Protein AF-A0A1V5NAM3-F1 (afdb_monomer_lite)

Sequence (97 aa):
MYDQYKSRIKAPGIWRFELYSKVPRSADP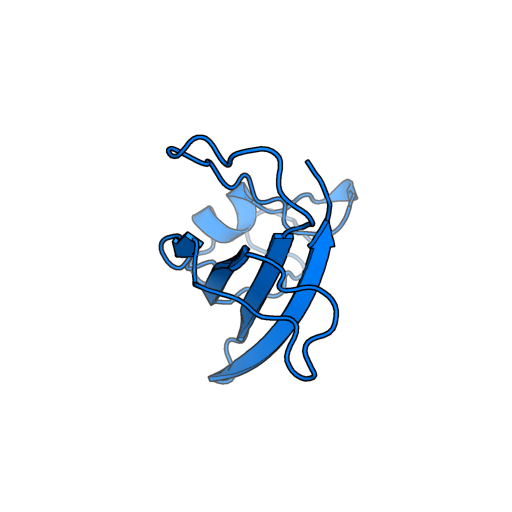TGGRIKLWPDLDLTQPAANNGLWQDYLRCYRFELNLDTEITSGEGYILETICYTAEGKAISDTIEFKR

Structure (mmCIF, N/CA/C/O backbone):
data_AF-A0A1V5NAM3-F1
#
_entry.id   AF-A0A1V5NAM3-F1
#
loop_
_atom_site.group_PDB
_atom_site.id
_atom_site.type_symbol
_atom_site.label_atom_id
_atom_site.label_alt_id
_atom_site.label_comp_id
_atom_site.label_asym_id
_atom_site.label_entity_id
_atom_site.label_seq_id
_atom_site.pdbx_PDB_ins_code
_atom_site.Cartn_x
_atom_site.Cartn_y
_atom_site.Cartn_z
_atom_site.occupancy
_atom_site.B_iso_or_equiv
_atom_site.auth_seq_id
_atom_site.auth_comp_id
_atom_site.auth_asym_id
_atom_site.auth_atom_id
_atom_site.pdbx_PDB_model_num
ATOM 1 N N . MET A 1 1 ? 22.501 11.058 -10.728 1.00 63.88 1 MET A N 1
ATOM 2 C CA . MET A 1 1 ? 22.204 9.831 -11.493 1.00 63.88 1 MET A CA 1
ATOM 3 C C . MET A 1 1 ? 20.707 9.810 -11.763 1.00 63.88 1 MET A C 1
ATOM 5 O O . MET A 1 1 ? 19.954 10.167 -10.861 1.00 63.88 1 MET A O 1
ATOM 9 N N . TYR A 1 2 ? 20.311 9.512 -12.999 1.00 77.94 2 TYR A N 1
ATOM 10 C CA . TYR A 1 2 ? 18.915 9.460 -13.442 1.00 77.94 2 TYR A CA 1
ATOM 11 C C . TYR A 1 2 ? 18.563 8.019 -13.828 1.00 77.94 2 TYR A C 1
ATOM 13 O O . TYR A 1 2 ? 19.452 7.285 -14.262 1.00 77.94 2 TYR A O 1
ATOM 21 N N . ASP A 1 3 ? 17.307 7.616 -13.645 1.00 79.88 3 ASP A N 1
ATOM 22 C CA . ASP A 1 3 ? 16.811 6.315 -14.102 1.00 79.88 3 ASP A CA 1
ATOM 23 C C . ASP A 1 3 ? 16.524 6.310 -15.619 1.00 79.88 3 ASP A C 1
ATOM 25 O O . ASP A 1 3 ? 16.700 7.314 -16.318 1.00 79.88 3 ASP A O 1
ATOM 29 N N . GLN A 1 4 ? 16.054 5.174 -16.142 1.00 82.06 4 GLN A N 1
ATOM 30 C CA . GLN A 1 4 ? 15.689 5.023 -17.558 1.00 82.06 4 GLN A CA 1
ATOM 31 C C . GLN A 1 4 ? 14.537 5.945 -18.015 1.00 82.06 4 GLN A C 1
ATOM 33 O O . GLN A 1 4 ? 14.333 6.117 -19.215 1.00 82.06 4 GLN A O 1
ATOM 38 N N . TYR A 1 5 ? 13.810 6.564 -17.079 1.00 82.62 5 TYR A N 1
ATOM 39 C CA . TYR A 1 5 ? 12.741 7.534 -17.324 1.00 82.62 5 TYR A CA 1
ATOM 40 C C . TYR A 1 5 ? 13.203 8.986 -17.118 1.00 82.62 5 TYR A C 1
ATOM 42 O O . TYR A 1 5 ? 12.379 9.897 -17.101 1.00 82.62 5 TYR A O 1
ATOM 50 N N . LYS A 1 6 ? 14.521 9.222 -16.997 1.00 81.69 6 LYS A N 1
ATOM 51 C CA . LYS A 1 6 ? 15.136 10.536 -16.723 1.00 81.69 6 LYS A CA 1
ATOM 52 C C . LYS A 1 6 ? 14.680 11.161 -15.398 1.00 81.69 6 LYS A C 1
ATOM 54 O O . LYS A 1 6 ? 14.827 12.367 -15.207 1.00 81.69 6 LYS A O 1
ATOM 59 N N . SER A 1 7 ? 14.179 10.349 -14.471 1.00 80.50 7 SER A N 1
ATOM 60 C CA . SER A 1 7 ? 13.801 10.771 -13.126 1.00 80.50 7 SER A CA 1
ATOM 61 C C . SER A 1 7 ? 14.981 10.617 -12.167 1.00 80.50 7 SER A C 1
ATOM 63 O O . SER A 1 7 ? 15.895 9.818 -12.398 1.00 80.50 7 SER A O 1
ATOM 65 N N . ARG A 1 8 ? 15.018 11.419 -11.096 1.00 77.31 8 ARG A N 1
ATOM 66 C CA . ARG A 1 8 ? 16.030 11.255 -10.034 1.00 77.31 8 ARG A CA 1
ATOM 67 C C . ARG A 1 8 ? 15.857 9.891 -9.354 1.00 77.31 8 ARG A C 1
ATOM 69 O O . ARG A 1 8 ? 14.764 9.343 -9.371 1.00 77.31 8 ARG A O 1
ATOM 76 N N . ILE A 1 9 ? 16.931 9.359 -8.752 1.00 74.25 9 ILE A N 1
ATOM 77 C CA . ILE A 1 9 ? 16.903 8.052 -8.067 1.00 74.25 9 ILE A CA 1
ATOM 78 C C . ILE A 1 9 ? 15.707 7.981 -7.110 1.00 74.25 9 ILE A C 1
ATOM 80 O O . ILE A 1 9 ? 15.584 8.792 -6.191 1.00 74.25 9 ILE A O 1
ATOM 84 N N . LYS A 1 10 ? 14.854 6.988 -7.355 1.00 83.88 10 LYS A N 1
ATOM 85 C CA . LYS A 1 10 ? 13.693 6.628 -6.543 1.00 83.88 10 LYS A CA 1
ATOM 86 C C . LYS A 1 10 ? 14.112 5.544 -5.551 1.00 83.88 10 LYS A C 1
ATOM 88 O O . LYS A 1 10 ? 15.111 4.861 -5.772 1.00 83.88 10 LYS A O 1
ATOM 93 N N . ALA A 1 11 ? 13.343 5.362 -4.484 1.00 82.12 11 ALA A N 1
ATOM 94 C CA . ALA A 1 11 ? 13.497 4.230 -3.572 1.00 82.12 11 ALA A CA 1
ATOM 95 C C . ALA A 1 11 ? 12.431 3.172 -3.916 1.00 82.12 11 ALA A C 1
ATOM 97 O O . ALA A 1 11 ? 11.304 3.278 -3.424 1.00 82.12 11 ALA A O 1
ATOM 98 N N . PRO A 1 12 ? 12.702 2.234 -4.846 1.00 86.19 12 PRO A N 1
ATOM 99 C CA . PRO A 1 12 ? 11.788 1.137 -5.141 1.00 86.19 12 PRO A CA 1
ATOM 100 C C . PRO A 1 12 ? 11.706 0.163 -3.961 1.00 86.19 12 PRO A C 1
ATOM 102 O O . PRO A 1 12 ? 12.686 -0.060 -3.249 1.00 86.19 12 PRO A O 1
ATOM 105 N N . GLY A 1 13 ? 10.536 -0.438 -3.787 1.00 92.19 13 GLY A N 1
ATOM 106 C CA . GLY A 1 13 ? 10.261 -1.420 -2.747 1.00 92.19 13 GLY A CA 1
ATOM 107 C C . GLY A 1 13 ? 8.885 -2.040 -2.945 1.00 92.19 13 GLY A C 1
ATOM 108 O O . GLY A 1 13 ? 8.153 -1.656 -3.862 1.00 92.19 13 GLY A O 1
ATOM 109 N N . ILE A 1 14 ? 8.541 -2.988 -2.083 1.00 95.12 14 ILE A N 1
ATOM 110 C CA . ILE A 1 14 ? 7.199 -3.568 -2.040 1.00 95.12 14 ILE A CA 1
ATOM 111 C C . ILE A 1 14 ? 6.402 -2.800 -0.993 1.00 95.12 14 ILE A C 1
ATOM 113 O O . ILE A 1 14 ? 6.816 -2.718 0.164 1.00 95.12 14 ILE A O 1
ATOM 117 N N . TRP A 1 15 ? 5.278 -2.223 -1.401 1.00 95.19 15 TRP A N 1
ATOM 118 C CA . TRP A 1 15 ? 4.417 -1.427 -0.533 1.00 95.19 15 TRP A CA 1
ATOM 119 C C . TRP A 1 15 ? 3.179 -2.219 -0.139 1.00 95.19 15 TRP A C 1
ATOM 121 O O . TRP A 1 15 ? 2.485 -2.759 -0.999 1.00 95.19 15 TRP A O 1
ATOM 131 N N . ARG A 1 16 ? 2.882 -2.237 1.156 1.00 96.12 16 ARG A N 1
ATOM 132 C CA . ARG A 1 16 ? 1.673 -2.819 1.730 1.00 96.12 16 ARG A CA 1
ATOM 133 C C . ARG A 1 16 ? 0.887 -1.746 2.465 1.00 96.12 16 ARG A C 1
ATOM 135 O O . ARG A 1 16 ? 1.462 -0.934 3.187 1.00 96.12 16 ARG A O 1
ATOM 142 N N . PHE A 1 17 ? -0.428 -1.791 2.296 1.00 96.31 17 PHE A N 1
ATOM 143 C CA . PHE A 1 17 ? -1.368 -0.898 2.955 1.00 96.31 17 PHE A CA 1
ATOM 144 C C . PHE A 1 17 ? -2.407 -1.721 3.704 1.00 96.31 17 PHE A C 1
ATOM 146 O O . PHE A 1 17 ? -3.012 -2.635 3.134 1.00 96.31 17 PHE A O 1
ATOM 153 N N . GLU A 1 18 ? -2.631 -1.375 4.965 1.00 95.06 18 GLU A N 1
ATOM 154 C CA . GLU A 1 18 ? -3.603 -2.034 5.831 1.00 95.06 18 GLU A CA 1
ATOM 155 C C . GLU A 1 18 ? -4.460 -0.981 6.533 1.00 95.06 18 GLU A C 1
ATOM 157 O O . GLU A 1 18 ? -3.948 -0.028 7.114 1.00 95.06 18 GLU A O 1
ATOM 162 N N . LEU A 1 19 ? -5.780 -1.136 6.468 1.00 93.00 19 LEU A N 1
ATOM 163 C CA . LEU A 1 19 ? -6.730 -0.241 7.119 1.00 93.00 19 LEU A CA 1
ATOM 164 C C . LEU A 1 19 ? -7.355 -0.931 8.322 1.00 93.00 19 LEU A C 1
ATOM 166 O O . LEU A 1 19 ? -7.879 -2.041 8.201 1.00 93.00 19 LEU A O 1
ATOM 170 N N . TYR A 1 20 ? -7.392 -0.227 9.446 1.00 91.69 20 TYR A N 1
ATOM 171 C CA . TYR A 1 20 ? -7.958 -0.684 10.708 1.00 91.69 20 TYR A CA 1
ATOM 172 C C . TYR A 1 20 ? -9.009 0.297 11.227 1.00 91.69 20 TYR A C 1
ATOM 174 O O . TYR A 1 20 ? -8.946 1.507 10.974 1.00 91.69 20 TYR A O 1
ATOM 182 N N . SER A 1 21 ? -9.980 -0.222 11.981 1.00 89.50 21 SER A N 1
ATOM 183 C CA . SER A 1 21 ? -10.845 0.627 12.797 1.00 89.50 21 SER A CA 1
ATOM 184 C C . SER A 1 21 ? -10.053 1.186 13.973 1.00 89.50 21 SER A C 1
ATOM 186 O O . SER A 1 21 ? -9.160 0.523 14.497 1.00 89.50 21 SER A O 1
ATOM 188 N N . LYS A 1 22 ? -10.368 2.405 14.408 1.00 87.50 22 LYS A N 1
ATOM 189 C CA . LYS A 1 22 ? -9.788 2.959 15.631 1.00 87.50 22 LYS A CA 1
ATOM 190 C C . LYS A 1 22 ? -10.670 2.619 16.829 1.00 87.50 22 LYS A C 1
ATOM 192 O O . LYS A 1 22 ? -11.861 2.922 16.808 1.00 87.50 22 LYS A O 1
ATOM 197 N N . VAL A 1 23 ? -10.085 2.049 17.884 1.00 84.62 23 VAL A N 1
ATOM 198 C CA . VAL A 1 23 ? -10.774 1.829 19.167 1.00 84.62 23 VAL A CA 1
ATOM 199 C C . VAL A 1 23 ? -10.376 2.943 20.138 1.00 84.62 23 VAL A C 1
ATOM 201 O O . VAL A 1 23 ? -9.225 2.996 20.582 1.00 84.62 23 VAL A O 1
ATOM 204 N N . PRO A 1 24 ? -11.282 3.872 20.484 1.00 77.75 24 PRO A N 1
ATOM 205 C CA . PRO A 1 24 ? -10.945 4.939 21.409 1.00 77.75 24 PRO A CA 1
ATOM 206 C C . PRO A 1 24 ? -10.738 4.401 22.819 1.00 77.75 24 PRO A C 1
ATOM 208 O O . PRO A 1 24 ? -11.397 3.461 23.255 1.00 77.75 24 PRO A O 1
ATOM 211 N N . ARG A 1 25 ? -9.844 5.067 23.560 1.00 74.81 25 ARG A N 1
ATOM 212 C CA . ARG A 1 25 ? -9.543 4.759 24.970 1.00 74.81 25 ARG A CA 1
ATOM 213 C C . ARG A 1 25 ? -8.992 3.340 25.191 1.00 74.81 25 ARG A C 1
ATOM 215 O O . ARG A 1 25 ? -9.066 2.832 26.305 1.00 74.81 25 ARG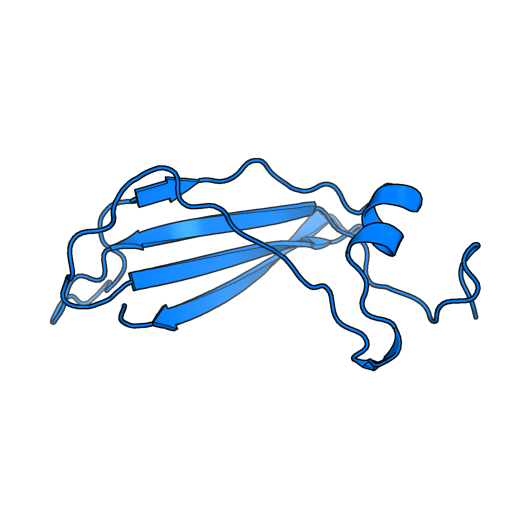 A O 1
ATOM 222 N N . SER A 1 26 ? -8.419 2.730 24.153 1.00 76.00 26 SER A N 1
ATOM 223 C CA . SER A 1 26 ? -7.630 1.501 24.245 1.00 76.00 26 SER A CA 1
ATOM 224 C C . SER A 1 26 ? -6.137 1.825 24.350 1.00 76.00 26 SER A C 1
ATOM 226 O O . SER A 1 26 ? -5.682 2.839 23.822 1.00 76.00 26 SER A O 1
ATOM 228 N N . ALA A 1 27 ? -5.380 0.962 25.033 1.00 71.69 27 ALA A N 1
ATOM 229 C CA . ALA A 1 27 ? -3.918 1.037 25.082 1.00 71.69 27 ALA A CA 1
ATOM 230 C C . ALA A 1 27 ? -3.279 0.684 23.725 1.00 71.69 27 ALA A C 1
ATOM 232 O O . ALA A 1 27 ? -2.228 1.222 23.391 1.00 71.69 27 ALA A O 1
ATOM 233 N N . ASP A 1 28 ? -3.947 -0.171 22.944 1.00 78.38 28 ASP A N 1
ATOM 234 C CA . ASP A 1 28 ? -3.677 -0.384 21.523 1.00 78.38 28 ASP A CA 1
ATOM 235 C C . ASP A 1 28 ? -4.867 0.169 20.722 1.00 78.38 28 ASP A C 1
ATOM 237 O O . ASP A 1 28 ? -5.960 -0.411 20.770 1.00 78.38 28 ASP A O 1
ATOM 241 N N . PRO A 1 29 ? -4.716 1.326 20.055 1.00 77.81 29 PRO A N 1
ATOM 242 C CA . PRO A 1 29 ? -5.807 1.958 19.324 1.00 77.81 29 PRO A CA 1
ATOM 243 C C . PRO A 1 29 ? -6.164 1.209 18.030 1.00 77.81 29 PRO A C 1
ATOM 245 O O . PRO A 1 29 ? -7.183 1.542 17.415 1.00 77.81 29 PRO A O 1
ATOM 248 N N . THR A 1 30 ? -5.361 0.215 17.628 1.00 82.69 30 THR A N 1
ATOM 249 C CA . THR A 1 30 ? -5.564 -0.607 16.433 1.00 82.69 30 THR A CA 1
ATOM 250 C C . THR A 1 30 ? -6.689 -1.604 16.677 1.00 82.69 30 THR A C 1
ATOM 252 O O . THR A 1 30 ? -6.543 -2.607 17.371 1.00 82.69 30 THR A O 1
ATOM 255 N N . GLY A 1 31 ? -7.860 -1.306 16.125 1.00 83.75 31 GLY A N 1
ATOM 256 C CA . GLY A 1 31 ? -9.013 -2.189 16.160 1.00 83.75 31 GLY A CA 1
ATOM 257 C C . GLY A 1 31 ? -8.934 -3.320 15.139 1.00 83.75 31 GLY A C 1
ATOM 258 O O . GLY A 1 31 ? -7.871 -3.752 14.693 1.00 83.75 31 GLY A O 1
ATOM 259 N N . GLY A 1 32 ? -10.107 -3.807 14.740 1.00 86.38 32 GLY A N 1
ATOM 260 C CA . GLY A 1 32 ? -10.219 -4.840 13.715 1.00 86.38 32 GLY A CA 1
ATOM 261 C C . GLY A 1 32 ? -9.727 -4.348 12.352 1.00 86.38 32 GLY A C 1
ATOM 262 O O . GLY A 1 32 ? -9.991 -3.210 11.953 1.00 86.38 32 GLY A O 1
ATOM 263 N N . ARG A 1 33 ? -9.040 -5.226 11.614 1.00 90.25 33 ARG A N 1
ATOM 264 C CA . ARG A 1 33 ? -8.628 -4.958 10.231 1.00 90.25 33 ARG A CA 1
ATOM 265 C C . ARG A 1 33 ? -9.860 -4.847 9.338 1.00 90.25 33 ARG A C 1
ATOM 267 O O . ARG A 1 33 ? -10.651 -5.780 9.249 1.00 90.25 33 ARG A O 1
ATOM 274 N N . ILE A 1 34 ? -10.000 -3.704 8.679 1.00 90.00 34 ILE A N 1
ATOM 275 C CA . ILE A 1 34 ? -11.087 -3.392 7.748 1.00 90.00 34 ILE A CA 1
ATOM 276 C C . ILE A 1 34 ? -10.728 -3.873 6.342 1.00 90.00 34 ILE A C 1
ATOM 278 O O . ILE A 1 34 ? -11.546 -4.505 5.675 1.00 90.00 34 ILE A O 1
ATOM 282 N N . LYS A 1 35 ? -9.514 -3.563 5.872 1.00 91.81 35 LYS A N 1
ATOM 283 C CA . LYS A 1 35 ? -9.081 -3.878 4.505 1.00 91.81 35 LYS A CA 1
ATOM 284 C C . LYS A 1 35 ? -7.577 -4.108 4.454 1.00 91.81 35 LYS A C 1
ATOM 286 O O . LYS A 1 35 ? -6.809 -3.397 5.091 1.00 91.81 35 LYS A O 1
ATOM 291 N N . LEU A 1 36 ? -7.185 -5.084 3.646 1.00 93.81 36 LEU A N 1
ATOM 292 C CA . LEU A 1 36 ? -5.823 -5.289 3.172 1.00 93.81 36 LEU A CA 1
ATOM 293 C C . LEU A 1 36 ? -5.861 -5.150 1.649 1.00 93.81 36 LEU A C 1
ATOM 295 O O . LEU A 1 36 ? -6.650 -5.838 0.992 1.00 93.81 36 LEU A O 1
ATOM 299 N N . TRP A 1 37 ? -5.059 -4.242 1.097 1.00 95.00 37 TRP A N 1
ATOM 300 C CA . TRP A 1 37 ? -4.879 -4.145 -0.354 1.00 95.00 37 TRP A CA 1
ATOM 301 C C . TRP A 1 37 ? -3.783 -5.108 -0.820 1.00 95.00 37 TRP A C 1
ATOM 303 O O . TRP A 1 37 ? -2.922 -5.473 -0.019 1.00 95.00 37 TRP A O 1
ATOM 313 N N . PRO A 1 38 ? -3.796 -5.530 -2.099 1.00 94.75 38 PRO A N 1
ATOM 314 C CA . PRO A 1 38 ? -2.684 -6.277 -2.668 1.00 94.75 38 PRO A CA 1
ATOM 315 C C . PRO A 1 38 ? -1.375 -5.499 -2.536 1.00 94.75 38 PRO A C 1
ATOM 317 O O . PRO A 1 38 ? -1.352 -4.281 -2.725 1.00 94.75 38 PRO A O 1
ATOM 320 N N . ASP A 1 39 ? -0.291 -6.219 -2.262 1.00 94.44 39 ASP A N 1
ATOM 321 C CA . ASP A 1 39 ? 1.041 -5.628 -2.210 1.00 94.44 39 ASP A CA 1
ATOM 322 C C . ASP A 1 39 ? 1.408 -5.033 -3.580 1.00 94.44 39 ASP A C 1
ATOM 324 O O . ASP A 1 39 ? 1.236 -5.664 -4.627 1.00 94.44 39 ASP A O 1
ATOM 328 N N . LEU A 1 40 ? 1.926 -3.806 -3.572 1.00 93.69 40 LEU A N 1
ATOM 329 C CA . LEU A 1 40 ? 2.383 -3.109 -4.767 1.00 93.69 40 LEU A CA 1
ATOM 330 C C . LEU A 1 40 ? 3.890 -3.285 -4.911 1.00 93.69 40 LEU A C 1
ATOM 332 O O . LEU A 1 40 ? 4.677 -2.667 -4.192 1.00 93.69 40 LEU A O 1
ATOM 336 N N . ASP A 1 41 ? 4.291 -4.112 -5.871 1.00 92.56 41 ASP A N 1
ATOM 337 C CA . ASP A 1 41 ? 5.696 -4.303 -6.206 1.00 92.56 41 ASP A CA 1
ATOM 338 C C . ASP A 1 41 ? 6.204 -3.169 -7.113 1.00 92.56 41 ASP A C 1
ATOM 340 O O . ASP A 1 41 ? 5.982 -3.155 -8.327 1.00 92.56 41 ASP A O 1
ATOM 344 N N . LEU A 1 42 ? 6.916 -2.206 -6.517 1.00 92.56 42 LEU A N 1
ATOM 345 C CA . LEU A 1 42 ? 7.567 -1.111 -7.240 1.00 92.56 42 LEU A CA 1
ATOM 346 C C . LEU A 1 42 ? 9.040 -1.396 -7.537 1.00 92.56 42 LEU A C 1
ATOM 348 O O . LEU A 1 42 ? 9.778 -0.466 -7.866 1.00 92.56 42 LEU A O 1
ATOM 352 N N . THR A 1 43 ? 9.493 -2.647 -7.429 1.00 89.38 43 THR A N 1
ATOM 353 C CA . THR A 1 43 ? 10.818 -3.056 -7.923 1.00 89.38 43 THR A CA 1
ATOM 354 C C . THR A 1 43 ? 10.865 -3.066 -9.450 1.00 89.38 43 THR A C 1
ATOM 356 O O . THR A 1 43 ? 11.925 -2.861 -10.040 1.00 89.38 43 THR A O 1
ATOM 359 N N . GLN A 1 44 ? 9.705 -3.215 -10.099 1.00 88.75 44 GLN A N 1
ATOM 360 C CA . GLN A 1 44 ? 9.576 -3.140 -11.549 1.00 88.75 44 GLN A CA 1
ATOM 361 C C . GLN A 1 44 ? 9.626 -1.677 -12.028 1.00 88.75 44 GLN A C 1
ATOM 363 O O . GLN A 1 44 ? 8.764 -0.880 -11.639 1.00 88.75 44 GLN A O 1
ATOM 368 N N . PRO A 1 45 ? 10.569 -1.297 -12.917 1.00 87.06 45 PRO A N 1
ATOM 369 C CA . PRO A 1 45 ? 10.773 0.099 -13.314 1.00 87.06 45 PRO A CA 1
ATOM 370 C C . PRO A 1 45 ? 9.525 0.802 -13.865 1.00 87.06 45 PRO A C 1
ATOM 372 O O . PRO A 1 45 ? 9.307 1.981 -13.588 1.00 87.06 45 PRO A O 1
ATOM 375 N N . ALA A 1 46 ? 8.694 0.086 -14.629 1.00 89.38 46 ALA A 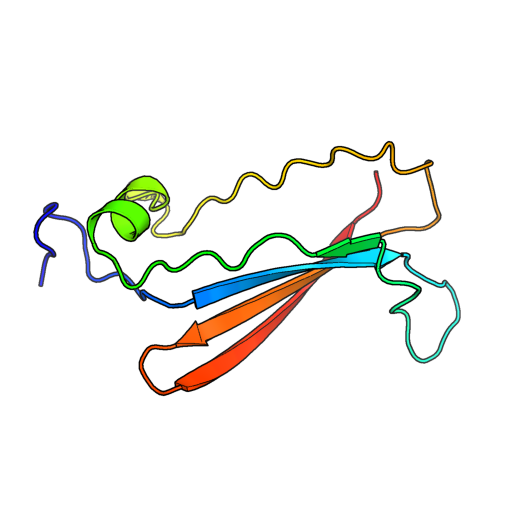N 1
ATOM 376 C CA . ALA A 1 46 ? 7.480 0.642 -15.221 1.00 89.38 46 ALA A CA 1
ATOM 377 C C . ALA A 1 46 ? 6.417 0.977 -14.161 1.00 89.38 46 ALA A C 1
ATOM 379 O O . ALA A 1 46 ? 5.883 2.086 -14.164 1.00 89.38 46 ALA A O 1
ATOM 380 N N . ALA A 1 47 ? 6.157 0.053 -13.228 1.00 89.81 47 ALA A N 1
ATOM 381 C CA . ALA A 1 47 ? 5.222 0.268 -12.123 1.00 89.81 47 ALA A CA 1
ATOM 382 C C . ALA A 1 47 ? 5.708 1.396 -11.204 1.00 89.81 47 ALA A C 1
ATOM 384 O O . ALA A 1 47 ? 4.951 2.300 -10.854 1.00 89.81 47 ALA A O 1
ATOM 385 N N . ASN A 1 48 ? 7.006 1.387 -10.896 1.00 90.50 48 ASN A N 1
ATOM 386 C CA . ASN A 1 48 ? 7.650 2.407 -10.088 1.00 90.50 48 ASN A CA 1
ATOM 387 C C . ASN A 1 48 ? 7.463 3.818 -10.666 1.00 90.50 48 ASN A C 1
ATOM 389 O O . ASN A 1 48 ? 7.036 4.738 -9.971 1.00 90.50 48 ASN A O 1
ATOM 393 N N . ASN A 1 49 ? 7.749 3.984 -11.960 1.00 89.62 49 ASN A N 1
ATOM 394 C CA . ASN A 1 49 ? 7.589 5.266 -12.629 1.00 89.62 49 ASN A CA 1
ATOM 395 C C . ASN A 1 49 ? 6.122 5.695 -12.746 1.00 89.62 49 ASN A C 1
ATOM 397 O O . ASN A 1 49 ? 5.845 6.884 -12.651 1.00 89.62 49 ASN A O 1
ATOM 401 N N . GLY A 1 50 ? 5.196 4.749 -12.925 1.00 91.19 50 GLY A N 1
ATOM 402 C CA . GLY A 1 50 ? 3.767 5.046 -13.048 1.00 91.19 50 GLY A CA 1
ATOM 403 C C . GLY A 1 50 ? 3.157 5.704 -11.806 1.00 91.19 50 GLY A C 1
ATOM 404 O O . GLY A 1 50 ? 2.254 6.525 -11.939 1.00 91.19 50 GLY A O 1
ATOM 405 N N . LEU A 1 51 ? 3.666 5.388 -10.612 1.00 91.56 51 LEU A N 1
ATOM 406 C CA . LEU A 1 51 ? 3.178 5.954 -9.345 1.00 91.56 51 LEU A CA 1
ATOM 407 C C . LEU A 1 51 ? 4.028 7.121 -8.824 1.00 91.56 51 LEU A C 1
ATOM 409 O O . LEU A 1 51 ? 3.653 7.777 -7.848 1.00 91.56 51 LEU A O 1
ATOM 413 N N . TRP A 1 52 ? 5.177 7.387 -9.445 1.00 93.25 52 TRP A N 1
ATOM 414 C CA . TRP A 1 52 ? 6.100 8.430 -9.015 1.00 93.25 52 TRP A CA 1
ATOM 415 C C . TRP A 1 52 ? 5.664 9.816 -9.492 1.00 93.25 52 TRP A C 1
ATOM 417 O O . TRP A 1 52 ? 5.473 10.060 -10.682 1.00 93.25 52 TRP A O 1
ATOM 427 N N . GLN A 1 53 ? 5.579 10.757 -8.558 1.00 91.25 53 GLN A N 1
ATOM 428 C CA . GLN A 1 53 ? 5.314 12.163 -8.833 1.00 91.25 53 GLN A CA 1
ATOM 429 C C . GLN A 1 53 ? 6.633 12.937 -8.812 1.00 91.25 53 GLN A C 1
ATOM 431 O O . GLN A 1 53 ? 7.111 13.330 -7.749 1.00 91.25 53 GLN A O 1
ATOM 436 N N . ASP A 1 54 ? 7.228 13.173 -9.986 1.00 87.19 54 ASP A N 1
ATOM 437 C CA . ASP A 1 54 ? 8.588 13.731 -10.096 1.00 87.19 54 ASP A CA 1
ATOM 438 C C . ASP A 1 54 ? 8.737 15.113 -9.442 1.00 87.19 54 ASP A C 1
ATOM 440 O O . ASP A 1 54 ? 9.702 15.368 -8.720 1.00 87.19 54 ASP A O 1
ATOM 444 N N . TYR A 1 55 ? 7.725 15.971 -9.607 1.00 87.88 55 TYR A N 1
ATOM 445 C CA . TYR A 1 55 ? 7.686 17.300 -8.995 1.00 87.88 55 TYR A CA 1
ATOM 446 C C . TYR A 1 55 ? 7.714 17.249 -7.457 1.00 87.88 55 TYR A C 1
ATOM 448 O O . TYR A 1 55 ? 8.438 18.023 -6.831 1.00 87.88 55 TYR A O 1
ATOM 456 N N . LEU A 1 56 ? 6.961 16.324 -6.851 1.00 88.94 56 LEU A N 1
ATOM 457 C CA . LEU A 1 56 ? 6.874 16.169 -5.392 1.00 88.94 56 LEU A CA 1
ATOM 458 C C . LEU A 1 56 ? 7.969 15.261 -4.824 1.00 88.94 56 LEU A C 1
ATOM 460 O O . LEU A 1 56 ? 8.209 15.262 -3.620 1.00 88.94 56 LEU A O 1
ATOM 464 N N . ARG A 1 57 ? 8.628 14.487 -5.692 1.00 88.94 57 ARG A N 1
ATOM 465 C CA . ARG A 1 57 ? 9.566 13.415 -5.341 1.00 88.94 57 ARG A CA 1
ATOM 466 C C 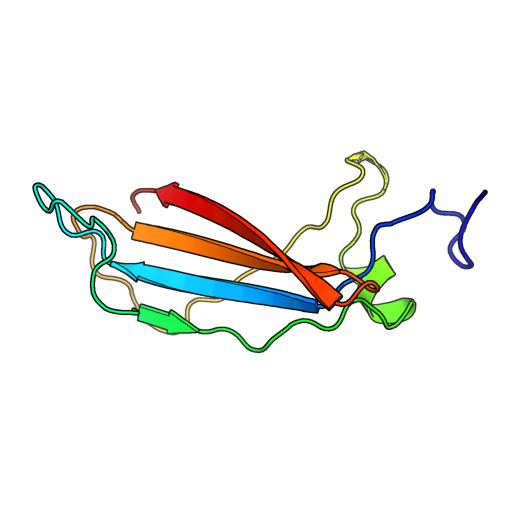. ARG A 1 57 ? 8.984 12.434 -4.326 1.00 88.94 57 ARG A C 1
ATOM 468 O O . ARG A 1 57 ? 9.651 12.047 -3.367 1.00 88.94 57 ARG A O 1
ATOM 475 N N . CYS A 1 58 ? 7.736 12.041 -4.546 1.00 90.56 58 CYS A N 1
ATOM 476 C CA . CYS A 1 58 ? 7.041 11.060 -3.728 1.00 90.56 58 CYS A CA 1
ATOM 477 C C . CYS A 1 58 ? 6.211 10.116 -4.601 1.00 90.56 58 CYS A C 1
ATOM 479 O O . CYS A 1 58 ? 5.935 10.400 -5.769 1.00 90.56 58 CYS A O 1
ATOM 481 N N . TYR A 1 59 ? 5.803 8.989 -4.025 1.00 91.69 59 TYR A N 1
ATOM 482 C CA . TYR A 1 59 ? 4.798 8.132 -4.640 1.00 91.69 59 TYR A CA 1
ATOM 483 C C . TYR A 1 59 ? 3.400 8.628 -4.288 1.00 91.69 59 TYR A C 1
ATOM 485 O O . TYR A 1 59 ? 3.147 9.053 -3.158 1.00 91.69 59 TYR A O 1
ATOM 493 N N . ARG A 1 60 ? 2.483 8.536 -5.251 1.00 93.31 60 ARG A N 1
ATOM 494 C CA . ARG A 1 60 ? 1.054 8.745 -5.030 1.00 93.31 60 ARG A CA 1
ATOM 495 C C . ARG A 1 60 ? 0.329 7.415 -5.195 1.00 93.31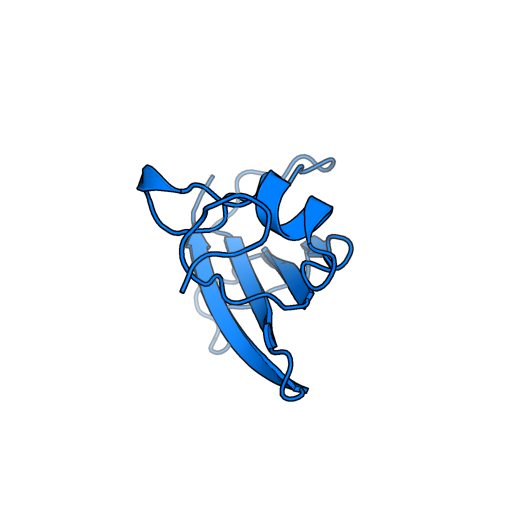 60 ARG A C 1
ATOM 497 O O . ARG A 1 60 ? 0.424 6.790 -6.247 1.00 93.31 60 ARG A O 1
ATOM 504 N N . PHE A 1 61 ? -0.420 7.030 -4.170 1.00 93.31 61 PHE A N 1
ATOM 505 C CA . PHE A 1 61 ? -1.237 5.822 -4.157 1.00 93.31 61 PHE A CA 1
ATOM 506 C C . PHE A 1 61 ? -2.714 6.201 -4.075 1.00 93.31 61 PHE A C 1
ATOM 508 O O . PHE A 1 61 ? -3.087 7.090 -3.310 1.00 93.31 61 PHE A O 1
ATOM 515 N N . GLU A 1 62 ? -3.549 5.525 -4.858 1.00 92.88 62 GLU A N 1
ATOM 516 C CA . GLU A 1 62 ? -5.005 5.641 -4.782 1.00 92.88 62 GLU A CA 1
ATOM 517 C C . GLU A 1 62 ? -5.555 4.315 -4.254 1.00 92.88 62 GLU A C 1
ATOM 519 O O . GLU A 1 62 ? -5.491 3.284 -4.923 1.00 92.88 62 GLU A O 1
ATOM 524 N N . LEU A 1 63 ? -6.029 4.332 -3.008 1.00 91.56 63 LEU A N 1
ATOM 525 C CA . LEU A 1 63 ? -6.525 3.150 -2.309 1.00 91.56 63 LEU A CA 1
ATOM 526 C C . LEU A 1 63 ? -8.051 3.124 -2.385 1.00 91.56 63 LEU A C 1
ATOM 528 O O . LEU A 1 63 ? -8.737 3.825 -1.642 1.00 91.56 63 LEU A O 1
ATOM 532 N N . ASN A 1 64 ? -8.580 2.319 -3.303 1.00 90.06 64 ASN A N 1
ATOM 533 C CA . ASN A 1 64 ? -10.023 2.197 -3.486 1.00 90.06 64 ASN A CA 1
ATOM 534 C C . ASN A 1 64 ? -10.647 1.358 -2.368 1.00 90.06 64 ASN A C 1
ATOM 536 O O . ASN A 1 64 ? -10.141 0.293 -2.004 1.00 90.06 64 ASN A O 1
ATOM 540 N N . LEU A 1 65 ? -11.759 1.851 -1.833 1.00 85.75 65 LEU A N 1
ATOM 541 C CA . LEU A 1 65 ? -12.536 1.203 -0.785 1.00 85.75 65 LEU A CA 1
ATOM 542 C C . LEU A 1 65 ? -13.851 0.715 -1.377 1.00 85.75 65 LEU A C 1
ATOM 544 O O . LEU A 1 65 ? -14.757 1.505 -1.621 1.00 85.75 65 LEU A O 1
ATOM 548 N N . ASP A 1 66 ? -13.941 -0.597 -1.583 1.00 81.81 66 ASP A N 1
ATOM 549 C CA . ASP A 1 66 ? -15.151 -1.246 -2.110 1.00 81.81 66 ASP A CA 1
ATOM 550 C C . ASP A 1 66 ? -16.248 -1.380 -1.041 1.00 81.81 66 ASP A C 1
ATOM 552 O O . ASP A 1 66 ? -17.408 -1.642 -1.351 1.00 81.81 66 ASP A O 1
ATOM 556 N N . THR A 1 67 ? -15.870 -1.218 0.229 1.00 73.06 67 THR A N 1
ATOM 557 C CA . THR A 1 67 ? -16.772 -1.304 1.373 1.00 73.06 67 THR A CA 1
ATOM 558 C C . THR A 1 67 ? -17.087 0.093 1.870 1.00 73.06 67 THR A C 1
ATOM 560 O O . THR A 1 67 ? -16.191 0.904 2.118 1.00 73.06 67 THR A O 1
ATOM 563 N N . GLU A 1 68 ? -18.371 0.361 2.070 1.00 72.94 68 GLU A N 1
ATOM 564 C CA . GLU A 1 68 ? -18.808 1.592 2.700 1.00 72.94 68 GLU A CA 1
ATOM 565 C C . GLU A 1 68 ? -18.381 1.579 4.171 1.00 72.94 68 GLU A C 1
ATOM 567 O O . GLU A 1 68 ? -18.873 0.793 4.979 1.00 72.94 68 GLU A O 1
ATOM 572 N N . ILE A 1 69 ? -17.403 2.418 4.514 1.00 73.06 69 ILE A N 1
ATOM 573 C CA . ILE A 1 69 ? -16.979 2.552 5.902 1.00 73.06 69 ILE A CA 1
ATOM 574 C C . ILE A 1 69 ? -17.964 3.479 6.613 1.00 73.06 69 ILE A C 1
ATOM 576 O O . ILE A 1 69 ? -18.018 4.675 6.302 1.00 73.06 69 ILE A O 1
ATOM 580 N N . THR A 1 70 ? -18.757 2.910 7.524 1.00 67.56 70 THR A N 1
ATOM 581 C CA . THR A 1 70 ? -19.699 3.627 8.395 1.00 67.56 70 THR A CA 1
ATOM 582 C C . THR A 1 70 ? -18.961 4.726 9.138 1.00 67.56 70 THR A C 1
ATOM 584 O O . THR A 1 70 ? -17.915 4.439 9.699 1.00 67.56 70 THR A O 1
ATOM 587 N N . SER A 1 71 ? -19.474 5.958 9.187 1.00 61.28 71 SER A N 1
ATOM 588 C CA . SER A 1 71 ? -18.856 7.068 9.932 1.00 61.28 71 SER A CA 1
ATOM 589 C C . SER A 1 71 ? -18.599 6.681 11.400 1.00 61.28 71 SER A C 1
ATOM 591 O O . SER A 1 71 ? -19.499 6.750 12.237 1.00 61.28 71 SER A O 1
ATOM 593 N N . GLY A 1 72 ? -17.390 6.202 11.690 1.00 63.75 72 GLY A N 1
ATOM 594 C CA . GLY A 1 72 ? -16.950 5.736 12.999 1.00 63.75 72 GLY A CA 1
ATOM 595 C C . GLY A 1 72 ? -15.976 6.708 13.659 1.00 63.75 72 GLY A C 1
ATOM 596 O O . GLY A 1 72 ? -15.597 7.731 13.092 1.00 63.75 72 GLY A O 1
ATOM 597 N N . GLU A 1 73 ? -15.541 6.367 14.872 1.00 68.94 73 GLU A N 1
ATOM 598 C CA . GLU A 1 73 ? -14.736 7.234 15.748 1.00 68.94 73 GLU A CA 1
ATOM 599 C C . GLU A 1 73 ? -13.300 7.510 15.234 1.00 68.94 73 GLU A C 1
ATOM 601 O O . GLU A 1 73 ? -12.598 8.375 15.773 1.00 68.94 73 GLU A O 1
ATOM 606 N N . GLY A 1 74 ? -12.888 6.847 14.148 1.00 86.06 74 GLY A N 1
ATOM 607 C CA . GLY A 1 74 ? -11.657 7.095 13.399 1.00 86.06 74 GLY A CA 1
ATOM 608 C C . GLY A 1 74 ? -11.125 5.836 12.711 1.00 86.06 74 GLY A C 1
ATOM 609 O O . GLY A 1 74 ? -11.586 4.723 12.971 1.00 86.06 74 GLY A O 1
ATOM 610 N N . TYR A 1 75 ? -10.125 6.024 11.857 1.00 89.69 75 TYR A N 1
ATOM 611 C CA . TYR A 1 75 ? -9.426 4.969 11.129 1.00 89.69 75 TYR A CA 1
ATOM 612 C C . TYR A 1 75 ? -7.924 5.117 11.277 1.00 89.69 75 TYR A C 1
ATOM 614 O O . TYR A 1 75 ? -7.421 6.228 11.460 1.00 89.69 75 TYR A O 1
ATOM 622 N N . ILE A 1 76 ? -7.228 3.992 11.158 1.00 92.69 76 ILE A N 1
ATOM 623 C CA . ILE A 1 76 ? -5.771 3.928 11.129 1.00 92.69 76 ILE A CA 1
ATOM 624 C C . ILE A 1 76 ? -5.375 3.243 9.824 1.00 92.69 76 ILE A C 1
ATOM 626 O O . ILE A 1 76 ? -5.769 2.102 9.586 1.00 92.69 76 ILE A O 1
ATOM 630 N N . LEU A 1 77 ? -4.627 3.944 8.975 1.00 93.94 77 LEU A N 1
ATOM 631 C CA . LEU A 1 77 ? -3.963 3.356 7.815 1.00 93.94 77 LEU A CA 1
ATOM 632 C C . LEU A 1 77 ? -2.507 3.102 8.185 1.00 93.94 77 LEU A C 1
ATOM 634 O O . LEU A 1 77 ? -1.744 4.037 8.419 1.00 93.94 77 LEU 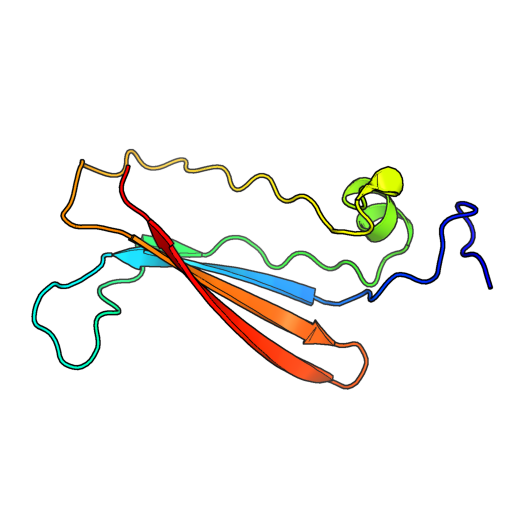A O 1
ATOM 638 N N . GLU A 1 78 ? -2.135 1.834 8.207 1.00 95.62 78 GLU A N 1
ATOM 639 C CA . GLU A 1 78 ? -0.756 1.392 8.304 1.00 95.62 78 GLU A CA 1
ATOM 640 C C . GLU A 1 78 ? -0.183 1.227 6.897 1.00 95.62 78 GLU A C 1
ATOM 642 O O . GLU A 1 78 ? -0.808 0.645 6.005 1.00 95.62 78 GLU A O 1
ATOM 647 N N . THR A 1 79 ? 1.014 1.763 6.697 1.00 95.38 79 THR A N 1
ATOM 648 C CA . THR A 1 79 ? 1.782 1.609 5.466 1.00 95.38 79 THR A CA 1
ATOM 649 C C . THR A 1 79 ? 3.105 0.950 5.797 1.00 95.38 79 THR A C 1
ATOM 651 O O . THR A 1 79 ? 3.826 1.421 6.673 1.00 95.38 79 THR A O 1
ATOM 654 N N . ILE A 1 80 ? 3.446 -0.109 5.071 1.00 95.81 80 ILE A N 1
ATOM 655 C CA . ILE A 1 80 ? 4.708 -0.831 5.218 1.00 95.81 80 ILE A CA 1
ATOM 656 C C . ILE A 1 80 ? 5.427 -0.818 3.873 1.00 95.81 80 ILE A C 1
ATOM 658 O O . ILE A 1 80 ? 4.862 -1.194 2.850 1.00 95.81 80 ILE A O 1
ATOM 662 N N . CYS A 1 81 ? 6.687 -0.402 3.872 1.00 94.38 81 CYS A N 1
ATOM 663 C CA . CYS A 1 81 ? 7.583 -0.487 2.732 1.00 94.38 81 CYS A CA 1
ATOM 664 C C . CYS A 1 81 ? 8.689 -1.499 3.036 1.00 94.38 81 CYS A C 1
ATOM 666 O O . CYS A 1 81 ? 9.484 -1.312 3.960 1.00 94.38 81 CYS A O 1
ATOM 668 N N . TYR A 1 82 ? 8.745 -2.568 2.246 1.00 94.62 82 TYR A N 1
ATOM 669 C CA . TYR A 1 82 ? 9.862 -3.502 2.228 1.00 94.62 82 TYR A CA 1
ATOM 670 C C . TYR A 1 82 ? 10.892 -2.999 1.219 1.00 94.62 82 TYR A C 1
ATOM 672 O O . TYR A 1 82 ? 10.640 -2.965 0.010 1.00 94.62 82 TYR A O 1
ATOM 680 N N . THR A 1 83 ? 12.047 -2.569 1.720 1.00 90.50 83 THR A N 1
ATOM 681 C CA . THR A 1 83 ? 13.135 -2.056 0.885 1.00 90.50 83 THR A CA 1
ATOM 682 C C . THR A 1 83 ? 13.822 -3.191 0.126 1.00 90.50 83 THR A C 1
ATOM 684 O O . THR A 1 83 ? 13.710 -4.363 0.488 1.00 90.50 83 THR A O 1
ATOM 687 N N . ALA A 1 84 ? 14.601 -2.849 -0.904 1.00 84.38 84 ALA A N 1
ATOM 688 C CA . ALA A 1 84 ? 15.413 -3.819 -1.647 1.00 84.38 84 ALA A CA 1
ATOM 689 C C . ALA A 1 84 ? 16.415 -4.598 -0.765 1.00 84.38 84 ALA A C 1
ATOM 691 O O . ALA A 1 84 ? 16.845 -5.686 -1.131 1.00 84.38 84 ALA A O 1
ATOM 692 N N . GLU A 1 85 ? 16.765 -4.061 0.407 1.00 84.50 85 GLU A N 1
ATOM 693 C CA . GLU A 1 85 ? 17.638 -4.706 1.396 1.00 84.50 85 GLU A CA 1
ATOM 694 C C . GLU A 1 85 ? 16.885 -5.713 2.288 1.00 84.50 85 GLU A C 1
ATOM 696 O O . GLU A 1 85 ? 17.471 -6.307 3.189 1.00 84.50 85 GLU A O 1
ATOM 701 N N . GLY A 1 86 ? 15.576 -5.893 2.076 1.00 84.38 86 GLY A N 1
ATOM 702 C CA . GLY A 1 86 ? 14.718 -6.766 2.879 1.00 84.38 86 GLY A CA 1
ATOM 703 C C . GLY A 1 86 ? 14.278 -6.156 4.213 1.00 84.38 86 GLY A C 1
ATOM 704 O O . GLY A 1 86 ? 13.635 -6.832 5.016 1.00 84.38 86 GLY A O 1
ATOM 705 N N . LYS A 1 87 ? 14.595 -4.880 4.470 1.00 92.25 87 LYS A N 1
ATOM 706 C CA . LYS A 1 87 ? 14.167 -4.173 5.681 1.00 92.25 87 LYS A CA 1
ATOM 707 C C . LYS A 1 87 ? 12.733 -3.673 5.520 1.00 92.25 87 LYS A C 1
ATOM 709 O O . LYS A 1 87 ? 12.412 -3.029 4.526 1.00 92.25 87 LYS A O 1
ATOM 714 N N . ALA A 1 88 ? 11.898 -3.909 6.528 1.00 93.69 88 ALA A N 1
ATOM 715 C CA . ALA A 1 88 ? 10.580 -3.293 6.624 1.00 93.69 88 ALA A CA 1
ATOM 716 C C . ALA A 1 88 ? 10.677 -1.930 7.324 1.00 93.69 88 ALA A C 1
ATOM 718 O O . ALA A 1 88 ? 11.310 -1.799 8.375 1.00 93.69 88 ALA A O 1
ATOM 719 N N . ILE A 1 89 ? 10.049 -0.920 6.732 1.00 94.12 89 ILE A N 1
ATOM 720 C CA . ILE A 1 89 ? 9.832 0.401 7.319 1.00 94.12 89 ILE A CA 1
ATOM 721 C C . ILE A 1 89 ? 8.324 0.607 7.346 1.00 94.12 89 ILE A C 1
ATOM 723 O O . ILE A 1 89 ? 7.690 0.506 6.299 1.00 94.12 89 ILE A O 1
ATOM 727 N N . SER A 1 90 ? 7.756 0.877 8.513 1.00 94.94 90 SER A N 1
ATOM 728 C CA . SER A 1 90 ? 6.323 1.097 8.666 1.00 94.94 90 SER A CA 1
ATOM 729 C C . SER A 1 90 ? 6.035 2.462 9.269 1.00 94.94 90 SER A C 1
ATOM 731 O O . SER A 1 90 ? 6.843 3.000 10.027 1.00 94.94 90 SER A O 1
ATOM 733 N N . ASP A 1 91 ? 4.878 3.008 8.920 1.00 95.19 91 ASP A N 1
ATOM 734 C CA . ASP A 1 91 ? 4.317 4.199 9.542 1.00 95.19 91 ASP A CA 1
ATOM 735 C C . ASP A 1 91 ? 2.787 4.119 9.529 1.00 95.19 91 ASP A C 1
ATOM 737 O O . ASP A 1 91 ? 2.191 3.383 8.734 1.00 95.19 91 ASP A O 1
ATOM 741 N N . THR A 1 92 ? 2.149 4.874 10.413 1.00 94.62 92 THR A N 1
ATOM 742 C CA . THR A 1 92 ? 0.695 4.875 10.579 1.00 94.62 92 THR A CA 1
ATOM 743 C C . THR A 1 92 ? 0.148 6.286 10.506 1.00 94.62 92 THR A C 1
ATOM 745 O O . THR A 1 92 ? 0.673 7.195 11.147 1.00 94.62 92 THR A O 1
ATOM 748 N N . ILE A 1 93 ? -0.965 6.457 9.798 1.00 93.19 93 ILE A N 1
ATOM 749 C CA . ILE A 1 93 ? -1.724 7.703 9.800 1.00 93.19 93 ILE A CA 1
ATOM 750 C C . ILE A 1 93 ? -3.131 7.469 10.333 1.00 93.19 93 ILE A C 1
ATOM 752 O O . ILE A 1 93 ? -3.833 6.541 9.929 1.00 93.19 93 ILE A O 1
ATOM 756 N N . GLU A 1 94 ? -3.553 8.348 11.235 1.00 91.69 94 GLU A N 1
ATOM 757 C CA . GLU A 1 94 ? -4.910 8.360 11.758 1.00 91.69 94 GLU A CA 1
ATOM 758 C C . GLU A 1 94 ? -5.749 9.414 11.040 1.00 91.69 94 GLU A C 1
ATOM 760 O O . GLU A 1 94 ? -5.309 10.548 10.841 1.00 91.69 94 GLU A O 1
ATOM 765 N N . PHE A 1 95 ? -6.986 9.075 10.692 1.00 86.75 95 PHE A N 1
ATOM 766 C CA . PHE A 1 95 ? -7.902 10.021 10.062 1.00 86.75 95 PHE A CA 1
ATOM 767 C C . PHE A 1 95 ? -9.356 9.709 10.403 1.00 86.75 95 PHE A C 1
ATOM 769 O O . PHE A 1 95 ? -9.710 8.611 10.833 1.00 86.75 95 PHE A O 1
ATOM 776 N N . LYS A 1 96 ? -10.212 10.714 10.233 1.00 81.94 96 LYS A N 1
ATOM 777 C CA . LYS A 1 96 ? -11.666 10.599 10.361 1.00 81.94 96 LYS A CA 1
ATOM 778 C C . LYS A 1 96 ? -12.278 10.855 8.989 1.00 81.94 96 LYS A C 1
ATOM 780 O O . LYS A 1 96 ? -11.758 11.691 8.251 1.00 81.94 96 LYS A O 1
ATOM 785 N N . ARG A 1 97 ? -13.322 10.102 8.649 1.00 66.44 97 ARG A N 1
ATOM 786 C CA . ARG A 1 97 ? -14.096 10.299 7.419 1.00 66.44 97 ARG A CA 1
ATOM 787 C C . ARG A 1 97 ? -15.262 11.237 7.688 1.00 66.44 97 ARG A C 1
ATOM 789 O O . ARG A 1 97 ? -15.822 11.133 8.802 1.00 66.44 97 ARG A O 1
#

Foldseek 3Di:
DADPVRADDAFFFKKWKWKAQADPPDPDRGHDTPDTDDIQGRVDPVSVVVQADRVVRDGDDDDDDPDDDDQDPWMKMKMWTQGPVRDIDIDIDIDGD

Radius of gyration: 15.77 Å; chains: 1; bounding box: 42×24×43 Å

Secondary structure (DSSP, 8-state):
-B-TTSPBPP--EEEEEEEEEE-TT-SS-EEEEEEEPPPEETTSHHHHHHHEETTTTEE-------S-----S-EEEEEEEEETTS-EEEEEEEE--

pLDDT: mean 86.7, std 8.37, range [61.28, 96.31]